Protein AF-A0A553RPX2-F1 (afdb_monomer_lite)

pLDDT: mean 70.59, std 18.38, range [33.59, 93.44]

Secondary structure (DSSP, 8-state):
-EEEEE-SSS--EEEEEEESSS--EEEEEETT--EEEEEGGGPEEETTTTEEEEEEE-SS-EEEEEETTEEEE--S-----SS-----TTSHHHHHHHHHHHHHHHHHHHHHHHHHHHHH--

Foldseek 3Di:
DDWDFDDDPDFTKIKDWFDDDQWWWKWFQAPVRDIDIDTRVVWDAPVPSRITMDMDTDPGHTQWMDTPNDIDGPDPDPPPPPDDDDDDPVCVVVVVVVVVVVVVVVVVVVVVVVVVVVVVVD

Organism: NCBI:txid2873325

Structure (mmCIF, N/CA/C/O backbone):
data_AF-A0A553RPX2-F1
#
_entry.id   AF-A0A553RPX2-F1
#
loop_
_atom_site.group_PDB
_atom_site.id
_atom_site.type_symbol
_atom_site.label_atom_id
_atom_site.label_alt_id
_atom_site.label_comp_id
_atom_site.label_asym_id
_atom_site.label_entity_id
_atom_site.label_seq_id
_atom_site.pdbx_PDB_ins_code
_atom_site.Cartn_x
_atom_site.Cartn_y
_atom_site.Cartn_z
_atom_site.occupancy
_atom_site.B_iso_or_equiv
_atom_site.auth_seq_id
_atom_site.auth_comp_id
_atom_site.auth_asym_id
_atom_site.auth_atom_id
_atom_site.pdbx_PDB_model_num
ATOM 1 N N . MET A 1 1 ? 5.121 -4.209 -4.440 1.00 52.94 1 MET A N 1
ATOM 2 C CA . MET A 1 1 ? 4.001 -3.729 -3.619 1.00 52.94 1 MET A CA 1
ATOM 3 C C . MET A 1 1 ? 4.352 -3.785 -2.142 1.00 52.94 1 MET A C 1
ATOM 5 O O . MET A 1 1 ? 4.683 -4.873 -1.678 1.00 52.94 1 MET A O 1
ATOM 9 N N . ILE A 1 2 ? 4.290 -2.646 -1.451 1.00 61.69 2 ILE A N 1
ATOM 10 C CA . ILE A 1 2 ? 4.466 -2.527 0.005 1.00 61.69 2 ILE A CA 1
ATOM 11 C C . ILE A 1 2 ? 3.114 -2.148 0.609 1.00 61.69 2 ILE A C 1
ATOM 13 O O . ILE A 1 2 ? 2.373 -1.366 0.010 1.00 61.69 2 ILE A O 1
ATOM 17 N N . MET A 1 3 ? 2.801 -2.736 1.761 1.00 54.16 3 MET A N 1
ATOM 18 C CA . MET A 1 3 ? 1.594 -2.472 2.533 1.00 54.16 3 MET A CA 1
ATOM 19 C C . MET A 1 3 ? 2.001 -2.135 3.962 1.00 54.16 3 MET A C 1
ATOM 21 O O . MET A 1 3 ? 2.806 -2.861 4.548 1.00 54.16 3 MET A O 1
ATOM 25 N N . SER A 1 4 ? 1.503 -1.025 4.500 1.00 60.47 4 SER A N 1
ATOM 26 C CA . SER A 1 4 ? 1.859 -0.594 5.856 1.00 60.47 4 SER A CA 1
ATOM 27 C C . SER A 1 4 ? 0.667 0.057 6.555 1.00 60.47 4 SER A C 1
ATOM 29 O O . SER A 1 4 ? 0.153 1.048 6.026 1.00 60.47 4 SER A O 1
ATOM 31 N N . PRO A 1 5 ? 0.234 -0.472 7.716 1.00 59.03 5 PRO A N 1
ATOM 32 C CA . PRO A 1 5 ? -0.595 0.270 8.651 1.00 59.03 5 PRO A CA 1
ATOM 33 C C . PRO A 1 5 ? 0.272 1.325 9.360 1.00 59.03 5 PRO A C 1
ATOM 35 O O . PRO A 1 5 ? 1.340 0.989 9.871 1.00 59.03 5 PRO A O 1
ATOM 38 N N . LEU A 1 6 ? -0.135 2.597 9.354 1.00 60.69 6 LEU A N 1
ATOM 39 C CA . LEU A 1 6 ? 0.552 3.658 10.104 1.00 60.69 6 LEU A CA 1
ATOM 40 C C . LEU A 1 6 ? -0.288 4.058 11.320 1.00 60.69 6 LEU A C 1
ATOM 42 O O . LEU A 1 6 ? -1.471 4.361 11.171 1.00 60.69 6 LEU A O 1
ATOM 46 N N . GLU A 1 7 ? 0.351 4.081 12.491 1.00 52.81 7 GLU A N 1
ATOM 47 C CA . GLU A 1 7 ? -0.230 4.523 13.763 1.00 52.81 7 GLU A CA 1
ATOM 48 C C . GLU A 1 7 ? 0.089 6.008 14.011 1.00 52.81 7 GLU A C 1
ATOM 50 O O . GLU A 1 7 ? 1.228 6.453 13.844 1.00 52.81 7 GLU A O 1
ATOM 55 N N . GLY A 1 8 ? -0.905 6.789 14.438 1.00 58.28 8 GLY A N 1
ATOM 56 C CA . GLY A 1 8 ? -0.751 8.197 14.816 1.00 58.28 8 GLY A CA 1
ATOM 57 C C . GLY A 1 8 ? -1.962 8.704 15.609 1.00 58.28 8 GLY A C 1
ATOM 58 O O . GLY A 1 8 ? -2.917 7.959 15.784 1.00 58.28 8 GLY A O 1
ATOM 59 N N . PRO A 1 9 ? -1.987 9.973 16.067 1.00 56.91 9 PRO A N 1
ATOM 60 C CA . PRO A 1 9 ? -3.151 10.564 16.751 1.00 56.91 9 PRO A CA 1
ATOM 61 C C . PRO A 1 9 ? -4.377 10.773 15.830 1.00 56.91 9 PRO A C 1
ATOM 63 O O . PRO A 1 9 ? -5.326 11.457 16.203 1.00 56.91 9 PRO A O 1
ATOM 66 N N . GLY A 1 10 ? -4.335 10.231 14.611 1.00 64.31 10 GLY A N 1
ATOM 67 C CA . GLY A 1 10 ? -5.401 10.250 13.617 1.00 64.31 10 GLY A CA 1
ATOM 68 C C . GLY A 1 10 ? -5.878 8.829 13.296 1.00 64.31 10 GLY A C 1
ATOM 69 O O . GLY A 1 10 ? -5.429 7.876 13.926 1.00 64.31 10 GLY A O 1
ATOM 70 N N . PRO A 1 11 ? -6.791 8.667 12.328 1.00 68.94 11 PRO A N 1
ATOM 71 C CA . PRO A 1 11 ? -7.280 7.349 11.942 1.00 68.94 11 PRO A CA 1
ATOM 72 C C . PRO A 1 11 ? -6.141 6.476 11.403 1.00 68.94 11 PRO A C 1
ATOM 74 O O . PRO A 1 11 ? -5.278 6.971 10.672 1.00 68.94 11 PRO A O 1
ATOM 77 N N . ASP A 1 12 ? -6.178 5.181 11.719 1.00 78.62 12 ASP A N 1
ATOM 78 C CA . ASP A 1 12 ? -5.268 4.199 11.132 1.00 78.62 12 ASP A CA 1
ATOM 79 C C . ASP A 1 12 ? -5.387 4.239 9.602 1.00 78.62 12 ASP A C 1
ATOM 81 O O . ASP A 1 12 ? -6.486 4.267 9.031 1.00 78.62 12 ASP A O 1
ATOM 85 N N . ILE A 1 13 ? -4.239 4.236 8.926 1.00 84.00 13 ILE A N 1
ATOM 86 C CA . ILE A 1 13 ? -4.170 4.267 7.461 1.00 84.00 13 ILE A CA 1
ATOM 87 C C . ILE A 1 13 ? -3.434 3.035 6.954 1.00 84.00 13 ILE A C 1
ATOM 89 O O . ILE A 1 13 ? -2.391 2.678 7.489 1.00 84.00 13 ILE A O 1
ATOM 93 N N . CYS A 1 14 ? -3.936 2.409 5.891 1.00 87.50 14 CYS A N 1
ATOM 94 C CA . CYS A 1 14 ? -3.190 1.411 5.135 1.00 87.50 14 CYS A CA 1
ATOM 95 C C . CYS A 1 14 ? -2.684 2.012 3.825 1.00 87.50 14 CYS A C 1
ATOM 97 O O . CYS A 1 14 ? -3.474 2.398 2.958 1.00 87.50 14 CYS A O 1
ATOM 99 N N . LEU A 1 15 ? -1.363 2.053 3.660 1.00 88.94 15 LEU A N 1
ATOM 100 C CA . LEU A 1 15 ? -0.723 2.499 2.428 1.00 88.94 15 LEU A CA 1
ATOM 101 C C . LEU A 1 15 ? -0.369 1.304 1.543 1.00 88.94 15 LEU A C 1
ATOM 103 O O . LEU A 1 15 ? 0.485 0.508 1.911 1.00 88.94 15 LEU A O 1
ATOM 107 N N . ALA A 1 16 ? -0.959 1.231 0.353 1.00 89.94 16 ALA A N 1
ATOM 108 C CA . ALA A 1 16 ? -0.524 0.365 -0.736 1.00 89.94 16 ALA A CA 1
ATOM 109 C C . ALA A 1 16 ? 0.357 1.158 -1.705 1.00 89.94 16 ALA A C 1
ATOM 111 O O . ALA A 1 16 ? -0.083 2.160 -2.265 1.00 89.94 16 ALA A O 1
ATOM 112 N N . SER A 1 17 ? 1.584 0.706 -1.956 1.00 90.19 17 SER A N 1
ATOM 113 C CA . SER A 1 17 ? 2.495 1.354 -2.910 1.00 90.19 17 SER A CA 1
ATOM 114 C C . SER A 1 17 ? 3.108 0.358 -3.883 1.00 90.19 17 SER A C 1
ATOM 116 O O . SER A 1 17 ? 3.306 -0.809 -3.547 1.00 90.19 17 SER A O 1
ATOM 118 N N . GLY A 1 18 ? 3.429 0.800 -5.100 1.00 88.31 18 GLY A N 1
ATOM 119 C CA . GLY A 1 18 ? 4.145 -0.023 -6.074 1.00 88.31 18 GLY A CA 1
ATOM 120 C C . GLY A 1 18 ? 3.302 -1.166 -6.642 1.00 88.31 18 GLY A C 1
ATOM 121 O O . GLY A 1 18 ? 3.819 -2.280 -6.780 1.00 88.31 18 GLY A O 1
ATOM 122 N N . PHE A 1 19 ? 2.010 -0.924 -6.889 1.00 89.12 19 PHE A N 1
ATOM 123 C CA . PHE A 1 19 ? 1.092 -1.888 -7.508 1.00 89.12 19 PHE A CA 1
ATOM 124 C C . PHE A 1 19 ? 0.694 -1.467 -8.931 1.00 89.12 19 PHE A C 1
ATOM 126 O O . PHE A 1 19 ? 0.769 -0.292 -9.298 1.00 89.12 19 PHE A O 1
ATOM 133 N N . PHE A 1 20 ? 0.304 -2.454 -9.738 1.00 90.31 20 PHE A N 1
ATOM 134 C CA . PHE A 1 20 ? -0.189 -2.326 -11.111 1.00 90.31 20 PHE A CA 1
ATOM 135 C C . PHE A 1 20 ? -1.039 -3.573 -11.436 1.00 90.31 20 PHE A C 1
ATOM 137 O O . PHE A 1 20 ? -0.678 -4.658 -10.961 1.00 90.31 20 PHE A O 1
ATOM 144 N N . PRO A 1 21 ? -2.143 -3.490 -12.209 1.00 90.88 21 PRO A N 1
ATOM 145 C CA . PRO A 1 21 ? -2.794 -2.297 -12.788 1.00 90.88 21 PRO A CA 1
ATOM 146 C C . PRO A 1 21 ? -3.466 -1.369 -11.751 1.00 90.88 21 PRO A C 1
ATOM 148 O O . PRO A 1 21 ? -3.456 -1.671 -10.560 1.00 90.88 21 PRO A O 1
ATOM 151 N N . ARG A 1 22 ? -4.005 -0.219 -12.203 1.00 90.75 22 ARG A N 1
ATOM 152 C CA . ARG A 1 22 ? -4.606 0.834 -11.349 1.00 90.75 22 ARG A CA 1
ATOM 153 C C . ARG A 1 22 ? -5.869 0.383 -10.622 1.00 90.75 22 ARG A C 1
ATOM 155 O O . ARG A 1 22 ? -6.064 0.754 -9.472 1.00 90.75 22 ARG A O 1
ATOM 162 N N . GLU A 1 23 ? -6.735 -0.346 -11.311 1.00 91.50 23 GLU A N 1
ATOM 163 C CA . GLU A 1 23 ? -8.063 -0.721 -10.825 1.00 91.50 23 GLU A CA 1
ATOM 164 C C . GLU A 1 23 ? -7.973 -2.035 -10.058 1.00 91.50 23 GLU A C 1
ATOM 166 O O . GLU A 1 23 ? -7.859 -3.111 -10.644 1.00 91.50 23 GLU A O 1
ATOM 171 N N . LYS A 1 24 ? -7.953 -1.924 -8.731 1.00 89.94 24 LYS A N 1
ATOM 172 C CA . LYS A 1 24 ? -7.871 -3.035 -7.791 1.00 89.94 24 LYS A CA 1
ATOM 173 C C . LYS A 1 24 ? -8.748 -2.764 -6.581 1.00 89.94 24 LYS A C 1
ATOM 175 O O . LYS A 1 24 ? -9.193 -1.642 -6.335 1.00 89.94 24 LYS A O 1
ATOM 180 N N . LEU A 1 25 ? -8.979 -3.824 -5.819 1.00 92.44 25 LEU A N 1
ATOM 181 C CA . LEU A 1 25 ? -9.729 -3.772 -4.577 1.00 9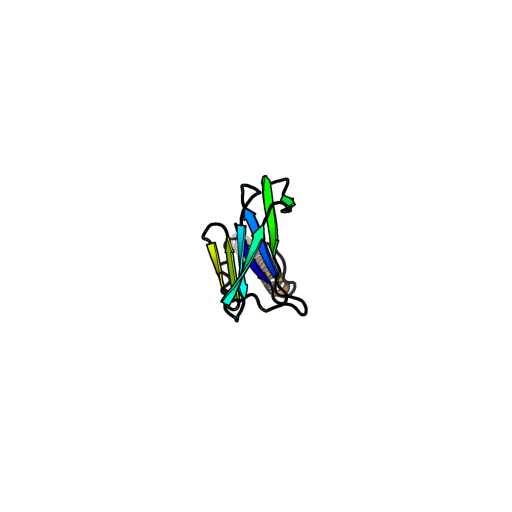2.44 25 LEU A CA 1
ATOM 182 C C . LEU A 1 25 ? -8.762 -3.900 -3.400 1.00 92.44 25 LEU A C 1
ATOM 184 O O . LEU A 1 25 ? -8.007 -4.866 -3.304 1.00 92.44 25 LEU A O 1
ATOM 188 N N . MET A 1 26 ?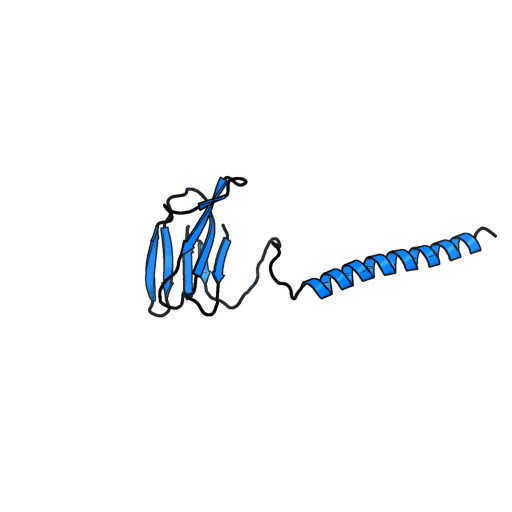 -8.803 -2.919 -2.504 1.00 90.19 26 MET A N 1
ATOM 189 C CA . MET A 1 26 ? -8.199 -2.995 -1.180 1.00 90.19 26 MET A CA 1
ATOM 190 C C . MET A 1 26 ? -9.265 -3.458 -0.192 1.00 90.19 26 MET A C 1
ATOM 192 O O . MET A 1 26 ? -10.354 -2.896 -0.149 1.00 90.19 26 MET A O 1
ATOM 196 N N . THR A 1 27 ? -8.955 -4.446 0.630 1.00 92.62 27 THR A N 1
ATOM 197 C CA . THR A 1 27 ? -9.785 -4.844 1.764 1.00 92.62 27 THR A CA 1
ATOM 198 C C . THR A 1 27 ? -9.124 -4.375 3.053 1.00 92.62 27 THR A C 1
ATOM 200 O O . THR A 1 27 ? -7.972 -4.701 3.309 1.00 92.62 27 THR A O 1
ATOM 203 N N . LEU A 1 28 ? -9.862 -3.651 3.886 1.00 89.38 28 LEU A N 1
ATOM 204 C CA . LEU A 1 28 ? -9.477 -3.339 5.259 1.00 89.38 28 LEU A CA 1
ATOM 205 C C . LEU A 1 28 ? -10.360 -4.140 6.210 1.00 89.38 28 LEU A C 1
ATOM 207 O O . LEU A 1 28 ? -11.578 -4.168 6.021 1.00 89.38 28 LEU A O 1
ATOM 211 N N . THR A 1 29 ? -9.766 -4.748 7.230 1.00 88.69 29 THR A N 1
ATOM 212 C CA . THR A 1 29 ? -10.501 -5.443 8.292 1.00 88.69 29 THR A CA 1
ATOM 213 C C . THR A 1 29 ? -10.231 -4.748 9.615 1.00 88.69 29 THR A C 1
ATOM 215 O O . THR A 1 29 ? -9.074 -4.616 10.026 1.00 88.69 29 THR A O 1
ATOM 218 N N . GLY A 1 30 ? -11.298 -4.277 10.258 1.00 83.75 30 GLY A N 1
ATOM 219 C CA . GLY A 1 30 ? -11.237 -3.704 11.600 1.00 83.75 30 GLY A CA 1
ATOM 220 C C . GLY A 1 30 ? -11.398 -4.746 12.707 1.00 83.75 30 GLY A C 1
ATOM 221 O O . GLY A 1 30 ? -11.661 -5.918 12.442 1.00 83.75 30 GLY A O 1
ATOM 222 N N . GLU A 1 31 ? -11.289 -4.296 13.958 1.00 73.81 31 GLU A N 1
ATOM 223 C CA . GLU A 1 31 ? -11.385 -5.138 15.162 1.00 73.81 31 GLU A CA 1
ATOM 224 C C . GLU A 1 31 ? -12.700 -5.917 15.280 1.00 73.81 31 GLU A C 1
ATOM 226 O O . GLU A 1 31 ? -12.705 -7.089 15.645 1.00 73.81 31 GLU A O 1
ATOM 231 N N . SER A 1 32 ? -13.819 -5.325 14.865 1.00 71.69 32 SER A N 1
ATOM 232 C CA . SER A 1 32 ? -15.136 -5.979 14.887 1.00 71.69 32 SER A CA 1
ATOM 233 C C . SER A 1 32 ? -15.379 -6.924 13.699 1.00 71.69 32 SER A C 1
ATOM 235 O O . SER A 1 32 ? -16.529 -7.150 13.331 1.00 71.69 32 SER A O 1
ATOM 237 N N . GLN A 1 33 ? -14.321 -7.396 13.025 1.00 70.00 33 GLN A N 1
ATOM 238 C CA . GLN A 1 33 ? -14.388 -8.113 11.739 1.00 70.00 33 GLN A CA 1
ATOM 239 C C . GLN A 1 33 ? -15.112 -7.329 10.629 1.00 70.00 33 GLN A C 1
ATOM 241 O O . GLN A 1 33 ? -15.553 -7.891 9.624 1.00 70.00 33 GLN A O 1
ATOM 246 N N . SER A 1 34 ? -15.233 -6.009 10.786 1.00 77.88 34 SER A N 1
ATOM 247 C CA . SER A 1 34 ? -15.855 -5.148 9.791 1.00 77.88 34 SER A CA 1
ATOM 248 C C . SER A 1 34 ? -14.941 -5.050 8.572 1.00 77.88 34 SER A C 1
ATOM 250 O O . SER A 1 34 ? -13.823 -4.534 8.636 1.00 77.88 34 SER A O 1
ATOM 252 N N . ARG A 1 35 ? -15.417 -5.587 7.444 1.00 85.31 35 ARG A N 1
ATOM 253 C CA . ARG A 1 35 ? -14.692 -5.589 6.173 1.00 85.31 35 ARG A CA 1
ATOM 254 C C . ARG A 1 35 ? -15.091 -4.371 5.348 1.00 85.31 35 ARG A C 1
ATOM 256 O O . ARG A 1 35 ? -16.243 -4.244 4.939 1.00 85.31 35 ARG A O 1
ATOM 263 N N . L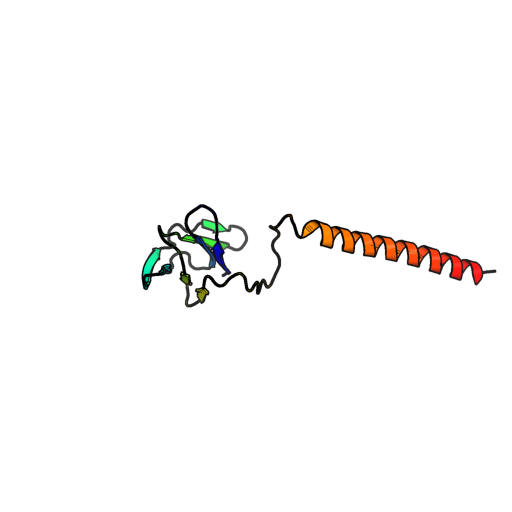YS A 1 36 ? -14.133 -3.494 5.055 1.00 89.12 36 LYS A N 1
ATOM 264 C CA . LYS A 1 36 ? -14.315 -2.352 4.155 1.00 89.12 36 LYS A CA 1
ATOM 265 C C . LYS A 1 36 ? -13.554 -2.594 2.861 1.00 89.12 36 LYS A C 1
ATOM 267 O O . LYS A 1 36 ? -12.333 -2.723 2.873 1.00 89.12 36 LYS A O 1
ATOM 272 N N . ILE A 1 37 ? -14.278 -2.640 1.748 1.00 90.25 37 ILE A N 1
ATOM 273 C CA . ILE A 1 37 ? -13.692 -2.776 0.414 1.00 90.25 37 ILE A CA 1
ATOM 274 C C . ILE A 1 37 ? -13.560 -1.375 -0.186 1.00 90.25 37 ILE A C 1
ATOM 276 O O . ILE A 1 37 ? -14.529 -0.619 -0.235 1.00 90.25 37 ILE A O 1
ATOM 280 N N . LEU A 1 38 ? -12.353 -1.022 -0.611 1.00 90.62 38 LEU A N 1
ATOM 281 C CA . LEU A 1 38 ? -12.012 0.255 -1.221 1.00 90.62 38 LEU A CA 1
ATOM 282 C C . LEU A 1 38 ? -11.509 0.027 -2.643 1.00 90.62 38 LEU A C 1
ATOM 284 O O . LEU A 1 38 ? -10.729 -0.886 -2.908 1.00 90.62 38 LEU A O 1
ATOM 288 N N . ASP A 1 39 ? -11.941 0.894 -3.546 1.00 92.19 39 ASP A N 1
ATOM 289 C CA . ASP A 1 39 ? -11.550 0.869 -4.947 1.00 92.19 39 ASP A CA 1
ATOM 290 C C . ASP A 1 39 ? -10.366 1.816 -5.191 1.00 92.19 39 ASP A C 1
ATOM 292 O O . ASP A 1 39 ? -10.388 2.991 -4.800 1.00 92.19 39 ASP A O 1
ATOM 296 N N . THR A 1 40 ? -9.325 1.309 -5.851 1.00 92.31 40 THR A N 1
ATOM 297 C CA . THR A 1 40 ? -8.097 2.057 -6.137 1.00 92.31 40 THR A CA 1
ATOM 298 C C . THR A 1 40 ? -8.140 2.858 -7.444 1.00 92.31 40 THR A C 1
ATOM 300 O O . THR A 1 40 ? -7.105 3.348 -7.892 1.00 92.31 40 THR A O 1
ATOM 303 N N . ARG A 1 41 ? -9.312 3.082 -8.054 1.00 92.00 41 ARG A N 1
ATOM 304 C CA . ARG A 1 41 ? -9.498 3.935 -9.246 1.00 92.00 41 ARG A CA 1
ATOM 305 C C . ARG A 1 41 ? -8.913 5.331 -9.089 1.00 92.00 41 ARG A C 1
ATOM 307 O O . ARG A 1 41 ? -8.424 5.882 -10.064 1.00 92.00 41 ARG A O 1
ATOM 314 N N . ASN A 1 42 ? -8.894 5.888 -7.879 1.00 91.81 42 ASN A N 1
ATOM 315 C CA . ASN A 1 42 ? -8.293 7.196 -7.594 1.00 91.81 42 ASN A CA 1
ATOM 316 C C . ASN A 1 42 ? -6.823 7.114 -7.153 1.00 91.81 42 ASN A C 1
ATOM 318 O O . ASN A 1 42 ? -6.276 8.096 -6.661 1.00 91.81 42 ASN A O 1
ATOM 322 N N . ALA A 1 43 ? -6.162 5.969 -7.340 1.00 92.12 43 ALA A N 1
ATOM 323 C CA . ALA A 1 43 ? -4.754 5.817 -7.009 1.00 92.12 43 ALA A CA 1
ATOM 324 C C . ALA A 1 43 ? -3.877 6.739 -7.855 1.00 92.12 43 ALA A C 1
ATOM 326 O O . ALA A 1 43 ? -4.096 6.927 -9.061 1.00 92.12 43 ALA A O 1
ATOM 327 N N . SER A 1 44 ? -2.863 7.282 -7.197 1.00 93.44 44 SER A N 1
ATOM 328 C CA . SER A 1 44 ? -1.934 8.237 -7.772 1.00 93.44 44 SER A CA 1
ATOM 329 C C . SER A 1 44 ? -0.792 7.518 -8.478 1.00 93.44 44 SER A C 1
ATOM 331 O O . SER A 1 44 ? -0.272 6.515 -7.991 1.00 93.44 44 SER A O 1
ATOM 333 N N . LEU A 1 45 ? -0.388 8.041 -9.636 1.00 93.38 45 LEU A N 1
ATOM 334 C CA . LEU A 1 45 ? 0.679 7.464 -10.448 1.00 93.38 45 LEU A CA 1
ATOM 335 C C . LEU A 1 45 ? 2.046 7.986 -10.002 1.00 93.38 45 LEU A C 1
ATOM 337 O O . LEU A 1 45 ? 2.324 9.186 -10.056 1.00 93.38 45 LEU A O 1
ATOM 341 N N . PHE A 1 46 ? 2.947 7.071 -9.673 1.00 90.69 46 PHE A N 1
ATOM 342 C CA . PHE A 1 46 ? 4.363 7.366 -9.561 1.00 90.69 46 PHE A CA 1
ATOM 343 C C . PHE A 1 46 ? 5.013 7.317 -10.952 1.00 90.69 46 PHE A C 1
ATOM 345 O O . PHE A 1 46 ? 5.242 6.253 -11.531 1.00 90.69 46 PHE A O 1
ATOM 352 N N . LYS A 1 47 ? 5.293 8.500 -11.516 1.00 90.94 47 LYS A N 1
ATOM 353 C CA . LYS A 1 47 ? 5.684 8.675 -12.930 1.00 90.94 47 LYS A CA 1
ATOM 354 C C . LYS A 1 47 ? 6.957 7.930 -13.340 1.00 90.94 47 LYS A C 1
ATOM 356 O O . LYS A 1 47 ? 7.048 7.548 -14.508 1.00 90.94 47 LYS A O 1
ATOM 361 N N . SER A 1 48 ? 7.904 7.768 -12.412 1.00 89.31 48 SER A N 1
ATOM 362 C CA . SER A 1 48 ? 9.214 7.158 -12.671 1.00 89.31 48 SER A CA 1
ATOM 363 C C . SER A 1 48 ? 9.107 5.638 -12.835 1.00 89.31 48 SER A C 1
ATOM 365 O O . SER A 1 48 ? 9.41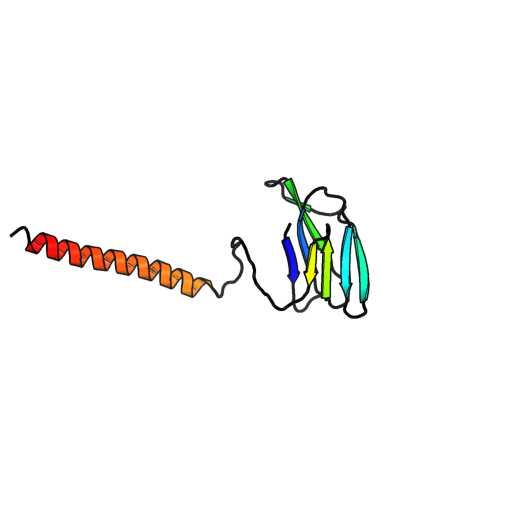7 5.126 -13.904 1.00 89.31 48 SER A O 1
ATOM 367 N N . SER A 1 49 ? 8.555 4.920 -11.847 1.00 89.38 49 SER A N 1
ATOM 368 C CA . SER A 1 49 ? 8.399 3.455 -11.932 1.00 89.38 49 SER A CA 1
ATOM 369 C C . SER A 1 49 ? 7.112 2.983 -12.620 1.00 89.38 49 SER A C 1
ATOM 371 O O . SER A 1 49 ? 6.910 1.781 -12.746 1.00 89.38 49 SER A O 1
ATOM 373 N N . LYS A 1 50 ? 6.236 3.901 -13.059 1.00 91.25 50 LYS A N 1
ATOM 374 C CA . LYS A 1 50 ? 4.923 3.597 -13.671 1.00 91.25 50 LYS A CA 1
ATOM 375 C C . LYS A 1 50 ? 4.016 2.729 -12.784 1.00 91.25 50 LYS A C 1
ATOM 377 O O . LYS A 1 50 ? 3.197 1.965 -13.282 1.00 91.25 50 LYS A O 1
ATOM 382 N N . THR A 1 51 ? 4.143 2.873 -11.467 1.00 93.31 51 THR A N 1
ATOM 383 C CA . THR A 1 51 ? 3.323 2.154 -10.480 1.00 93.31 51 THR A CA 1
ATOM 384 C C . THR A 1 51 ? 2.395 3.098 -9.730 1.00 93.31 51 THR A C 1
ATOM 386 O O . THR A 1 51 ? 2.600 4.313 -9.729 1.00 93.31 51 THR A O 1
ATOM 389 N N . TYR A 1 52 ? 1.369 2.548 -9.088 1.00 92.19 52 TYR A N 1
ATOM 390 C CA . TYR A 1 52 ? 0.372 3.315 -8.352 1.00 92.19 52 TYR A CA 1
ATOM 391 C C . TYR A 1 52 ? 0.591 3.250 -6.837 1.00 92.19 52 TYR A C 1
ATOM 393 O O . TYR A 1 52 ? 1.188 2.302 -6.314 1.00 92.19 52 TYR A O 1
ATOM 401 N N . TYR A 1 53 ? 0.101 4.274 -6.138 1.00 92.69 53 TYR A N 1
ATOM 402 C CA . TYR A 1 53 ? -0.017 4.300 -4.683 1.00 92.69 53 TYR A CA 1
ATOM 403 C C . TYR A 1 53 ? -1.418 4.740 -4.250 1.00 92.69 53 TYR A C 1
ATOM 405 O O . TYR A 1 53 ? -2.050 5.586 -4.888 1.00 92.69 53 TYR A O 1
ATOM 413 N N . TYR A 1 54 ? -1.911 4.139 -3.171 1.00 92.69 54 TYR A N 1
ATOM 414 C CA . TYR A 1 54 ? -3.255 4.343 -2.643 1.00 92.69 54 TYR A CA 1
ATOM 415 C C . TYR A 1 54 ? -3.246 4.233 -1.120 1.00 92.69 54 TYR A C 1
ATOM 417 O O . TYR A 1 54 ? -2.642 3.311 -0.572 1.00 92.69 54 TYR A O 1
ATOM 425 N N . ALA A 1 55 ? -3.922 5.162 -0.447 1.00 90.19 55 ALA A N 1
ATOM 426 C CA . ALA A 1 55 ? -4.082 5.160 1.001 1.00 90.19 55 ALA A CA 1
ATOM 427 C C . ALA A 1 55 ? -5.557 4.935 1.348 1.00 90.19 55 ALA A C 1
ATOM 429 O O . ALA A 1 55 ? -6.417 5.726 0.962 1.00 90.19 55 ALA A O 1
ATOM 430 N N . GLY A 1 56 ? -5.837 3.848 2.061 1.00 88.44 56 GLY A N 1
ATOM 431 C CA . GLY A 1 56 ? -7.161 3.529 2.581 1.00 88.44 56 GLY A CA 1
ATOM 432 C C . GLY A 1 56 ? -7.248 3.817 4.074 1.00 88.44 56 GLY A C 1
ATOM 433 O O . GLY A 1 56 ? -6.303 3.540 4.807 1.00 88.44 56 GLY A O 1
ATOM 434 N N . PHE A 1 57 ? -8.385 4.341 4.527 1.00 86.38 57 PHE A N 1
ATOM 435 C CA . PHE A 1 57 ? -8.649 4.581 5.946 1.00 86.38 57 PHE A CA 1
ATOM 436 C C . PHE A 1 57 ? -10.090 4.219 6.324 1.00 86.38 57 PHE A C 1
ATOM 438 O O . PHE A 1 57 ? -11.016 4.179 5.494 1.00 86.38 57 PHE A O 1
ATOM 445 N N . THR A 1 58 ? -10.287 3.950 7.609 1.00 82.75 58 THR A N 1
ATOM 446 C CA . THR A 1 58 ? -11.596 3.713 8.217 1.00 82.75 58 THR A CA 1
ATOM 447 C C . THR A 1 58 ? -11.705 4.492 9.528 1.00 82.75 58 THR A C 1
ATOM 449 O O . THR A 1 58 ? -10.711 5.011 10.020 1.00 82.75 58 THR A O 1
ATOM 452 N N . GLN A 1 59 ? -12.920 4.658 10.053 1.00 76.19 59 GLN A N 1
ATOM 453 C CA . GLN A 1 59 ? -13.147 5.411 11.297 1.00 76.19 59 GLN A CA 1
ATOM 454 C C . GLN A 1 59 ? -12.706 4.644 12.557 1.00 76.19 59 GLN A C 1
ATOM 456 O O . GLN A 1 59 ? -12.641 5.239 13.625 1.00 76.19 59 GLN A O 1
ATOM 461 N N . GLY A 1 60 ? -12.418 3.346 12.432 1.00 73.50 60 GLY A N 1
ATOM 462 C CA . GLY A 1 60 ? -11.925 2.493 13.514 1.00 73.50 60 GLY A CA 1
ATOM 463 C C . GLY A 1 60 ? -10.491 2.016 13.292 1.00 73.50 60 GLY A C 1
ATOM 464 O O . GLY A 1 60 ? -9.855 2.349 12.292 1.00 73.50 60 GLY A O 1
ATOM 465 N N . GLU A 1 61 ? -10.012 1.199 14.225 1.00 78.69 61 GLU A N 1
ATOM 466 C CA . GLU A 1 61 ? -8.687 0.588 14.162 1.00 78.69 61 GLU A CA 1
ATOM 467 C C . GLU A 1 61 ? -8.589 -0.397 12.987 1.00 78.69 61 GLU A C 1
ATOM 469 O O . GLU A 1 61 ? -9.490 -1.216 12.772 1.00 78.69 61 GLU A O 1
ATOM 474 N N . ILE A 1 62 ? -7.505 -0.319 12.209 1.00 82.62 62 ILE A N 1
ATOM 475 C CA . ILE A 1 62 ? -7.253 -1.249 11.102 1.00 82.62 62 ILE A CA 1
ATOM 476 C C . ILE A 1 62 ? -6.388 -2.383 11.633 1.00 82.62 62 ILE A C 1
ATOM 478 O O . ILE A 1 62 ? -5.197 -2.203 11.862 1.00 82.62 62 ILE A O 1
ATOM 482 N N . GLN A 1 63 ? -6.954 -3.581 11.756 1.00 84.44 63 GLN A N 1
ATOM 483 C CA . GLN A 1 63 ? -6.178 -4.755 12.146 1.00 84.44 63 GLN A CA 1
ATOM 484 C C . GLN A 1 63 ? -5.468 -5.393 10.966 1.00 84.44 63 GLN A C 1
ATOM 486 O O . GLN A 1 63 ? -4.315 -5.797 11.085 1.00 84.44 63 GLN A O 1
ATOM 491 N N . THR A 1 64 ? -6.148 -5.515 9.825 1.00 85.00 64 THR A N 1
ATOM 492 C CA . THR A 1 64 ? -5.547 -6.107 8.632 1.00 85.00 64 THR A CA 1
ATOM 493 C C . THR A 1 64 ? -5.855 -5.302 7.388 1.00 85.00 64 THR A C 1
ATOM 495 O O . THR A 1 64 ? -6.905 -4.672 7.250 1.00 85.00 64 THR A O 1
ATOM 498 N N . CYS A 1 65 ? -4.908 -5.333 6.465 1.00 87.94 65 CYS A N 1
ATOM 499 C CA . CYS A 1 65 ? -5.033 -4.745 5.153 1.00 87.94 65 CYS A CA 1
ATOM 500 C C . CYS A 1 65 ? -4.648 -5.787 4.115 1.00 87.94 65 CYS A C 1
ATOM 502 O O . CYS A 1 65 ? -3.568 -6.365 4.195 1.00 87.94 65 CYS A O 1
ATOM 504 N N . GLU A 1 66 ? -5.517 -6.014 3.140 1.00 90.44 66 GLU A N 1
ATOM 505 C CA . GLU A 1 66 ? -5.333 -7.002 2.086 1.00 90.44 66 GLU A CA 1
ATOM 506 C C . GLU A 1 66 ? -5.496 -6.370 0.702 1.00 90.44 66 GLU A C 1
ATOM 508 O O . GLU A 1 66 ? -6.430 -5.607 0.448 1.00 90.44 66 GLU A O 1
ATOM 513 N N . MET A 1 67 ? -4.584 -6.695 -0.210 1.00 87.81 67 MET A N 1
ATOM 514 C CA . MET A 1 67 ? -4.683 -6.349 -1.626 1.00 87.81 67 MET A CA 1
ATOM 515 C C . MET A 1 67 ? -3.865 -7.348 -2.447 1.00 87.81 67 MET A C 1
ATOM 517 O O . MET A 1 67 ? -2.749 -7.691 -2.066 1.00 87.81 67 MET A O 1
ATOM 521 N N . ASP A 1 68 ? -4.405 -7.812 -3.578 1.00 83.88 68 ASP A N 1
ATOM 522 C CA . ASP A 1 68 ? -3.754 -8.811 -4.448 1.00 83.88 68 ASP A CA 1
ATOM 523 C C . ASP A 1 68 ? -3.301 -10.087 -3.704 1.00 83.88 68 ASP A C 1
ATOM 525 O O . ASP A 1 68 ? -2.221 -10.621 -3.964 1.00 83.88 68 ASP A O 1
ATOM 529 N N . GLY A 1 69 ? -4.080 -10.550 -2.721 1.00 81.38 69 GLY A N 1
ATOM 530 C CA . GLY A 1 69 ? -3.724 -11.710 -1.893 1.00 81.38 69 GLY A CA 1
ATOM 531 C C . GLY A 1 69 ? -2.537 -11.477 -0.948 1.00 81.38 69 GLY A C 1
ATOM 532 O O . GLY A 1 69 ? -2.066 -12.417 -0.311 1.00 81.38 69 GLY A O 1
ATOM 533 N N . LYS A 1 70 ? -2.036 -10.239 -0.842 1.00 83.75 70 LYS A N 1
ATOM 534 C CA . LYS A 1 70 ? -1.069 -9.837 0.179 1.00 83.75 70 LYS A CA 1
ATOM 535 C C . LYS A 1 70 ? -1.816 -9.243 1.352 1.00 83.75 70 LYS A C 1
ATOM 537 O O . LYS A 1 70 ? -2.455 -8.207 1.202 1.00 83.75 70 LYS A O 1
ATOM 542 N N . THR A 1 71 ? -1.676 -9.873 2.508 1.00 86.00 71 THR A N 1
ATOM 543 C CA . THR A 1 71 ? -2.271 -9.410 3.759 1.00 86.00 71 THR A CA 1
ATOM 544 C C . THR A 1 71 ? -1.172 -8.911 4.683 1.00 86.00 71 THR A C 1
ATOM 546 O O . THR A 1 71 ? -0.168 -9.591 4.881 1.00 86.00 71 THR A O 1
ATOM 549 N N . GLN A 1 72 ? -1.359 -7.721 5.242 1.00 82.75 72 GLN A N 1
ATOM 550 C CA . GLN A 1 72 ? -0.548 -7.184 6.325 1.00 82.75 72 GLN A CA 1
ATOM 551 C C . GLN A 1 72 ? -1.416 -6.998 7.557 1.00 82.75 72 GLN A C 1
ATOM 553 O O . GLN A 1 72 ? -2.480 -6.385 7.487 1.00 82.75 72 GLN A O 1
ATOM 558 N N . THR A 1 73 ? -0.951 -7.532 8.675 1.00 80.69 73 THR A N 1
ATOM 559 C CA . THR A 1 73 ? -1.555 -7.358 9.992 1.00 80.69 73 THR A CA 1
ATOM 560 C C . THR A 1 73 ? -0.876 -6.197 10.712 1.00 80.69 73 THR A C 1
ATOM 562 O O . THR A 1 73 ? 0.316 -5.942 10.531 1.00 80.69 73 THR A O 1
ATOM 565 N N . LYS A 1 74 ? -1.626 -5.506 11.569 1.00 70.94 74 LYS A N 1
ATOM 566 C CA . LYS A 1 74 ? -1.124 -4.543 12.549 1.00 70.94 74 LYS A CA 1
ATOM 567 C C . LYS A 1 74 ? -0.392 -5.303 13.661 1.00 70.94 74 LYS A C 1
ATOM 569 O O . LYS A 1 74 ? -0.832 -5.368 14.799 1.00 70.94 74 LYS A O 1
ATOM 574 N N . ASN A 1 75 ? 0.719 -5.944 13.315 1.00 55.44 75 ASN A N 1
ATOM 575 C CA . ASN A 1 75 ? 1.689 -6.421 14.290 1.00 55.44 75 ASN A CA 1
ATOM 576 C C . ASN A 1 75 ? 2.727 -5.314 14.450 1.00 55.44 75 ASN A C 1
ATOM 578 O O . ASN A 1 75 ? 3.206 -4.789 13.444 1.00 55.44 75 ASN A O 1
ATOM 582 N N . LYS A 1 76 ? 3.055 -4.950 15.699 1.00 46.94 76 LYS A N 1
ATOM 583 C CA . LYS A 1 76 ? 4.142 -4.019 16.040 1.00 46.94 76 LYS A CA 1
ATOM 584 C C . LYS A 1 76 ? 5.383 -4.378 15.227 1.00 46.94 76 LYS A C 1
ATOM 586 O O . LYS A 1 76 ? 6.066 -5.327 15.578 1.00 46.94 76 LYS A O 1
ATOM 591 N N . MET A 1 77 ? 5.619 -3.636 14.149 1.00 40.97 77 MET A N 1
ATOM 592 C CA . MET A 1 77 ? 6.873 -3.519 13.413 1.00 40.97 77 MET A CA 1
ATOM 593 C C . MET A 1 77 ? 7.834 -4.714 13.588 1.00 40.97 77 MET A C 1
ATOM 595 O O . MET A 1 77 ? 8.893 -4.577 14.192 1.00 40.97 77 MET A O 1
ATOM 599 N N . GLU A 1 78 ? 7.512 -5.877 13.013 1.00 34.66 78 GLU A N 1
ATOM 600 C CA . GLU A 1 78 ? 8.577 -6.735 12.488 1.00 34.66 78 GLU A CA 1
ATOM 601 C C . GLU A 1 78 ? 8.947 -6.168 11.121 1.00 34.66 78 GLU A C 1
ATOM 603 O O . GLU A 1 78 ? 8.398 -6.495 10.068 1.00 34.66 78 GLU A O 1
ATOM 608 N N . GLU A 1 79 ? 9.860 -5.204 11.187 1.00 40.53 79 GLU A N 1
ATOM 609 C CA . GLU A 1 79 ? 10.541 -4.585 10.068 1.00 40.53 79 GLU A CA 1
ATOM 610 C C . GLU A 1 79 ? 11.335 -5.651 9.292 1.00 40.53 79 GLU A C 1
ATOM 612 O O . GLU A 1 79 ? 12.547 -5.775 9.437 1.00 40.53 79 GLU A O 1
ATOM 617 N N . LYS A 1 80 ? 10.688 -6.412 8.401 1.00 34.78 80 LYS A N 1
ATOM 618 C CA . LYS A 1 80 ? 11.401 -7.013 7.265 1.00 34.78 80 LYS A CA 1
ATOM 619 C C . LYS A 1 80 ? 11.451 -5.998 6.122 1.00 34.78 80 LYS A C 1
ATOM 621 O O . LYS A 1 80 ? 10.893 -6.209 5.046 1.00 34.78 80 LYS A O 1
ATOM 626 N N . VAL A 1 81 ? 12.114 -4.865 6.370 1.00 40.03 81 VAL A N 1
ATOM 627 C CA . VAL A 1 81 ? 12.473 -3.885 5.338 1.00 40.03 81 VAL A CA 1
ATOM 628 C C . VAL A 1 81 ? 13.639 -4.462 4.545 1.00 40.03 81 VAL A C 1
ATOM 630 O O . VAL A 1 81 ? 14.813 -4.295 4.863 1.00 40.03 81 VAL A O 1
ATOM 633 N N . THR A 1 82 ? 13.314 -5.183 3.476 1.00 36.84 82 THR A N 1
ATOM 634 C CA . THR A 1 82 ? 14.252 -5.316 2.366 1.00 36.84 82 THR A CA 1
ATOM 635 C C . THR A 1 82 ? 14.257 -3.982 1.620 1.00 36.84 82 THR A C 1
ATOM 637 O O . THR A 1 82 ? 13.333 -3.677 0.869 1.00 36.84 82 THR A O 1
ATOM 640 N N . ASN A 1 83 ? 15.342 -3.239 1.852 1.00 33.59 83 ASN A N 1
ATOM 641 C CA . ASN A 1 83 ? 15.800 -1.992 1.228 1.00 33.59 83 ASN A CA 1
ATOM 642 C C . ASN A 1 83 ? 15.358 -0.681 1.922 1.00 33.59 83 ASN A C 1
ATOM 644 O O . ASN A 1 83 ? 14.167 -0.374 1.963 1.00 33.59 83 ASN A O 1
ATOM 648 N N . PRO A 1 84 ? 16.320 0.114 2.440 1.00 34.56 84 PRO A N 1
ATOM 649 C CA . PRO A 1 84 ? 16.051 1.294 3.255 1.00 34.56 84 PRO A CA 1
ATOM 650 C C . PRO A 1 84 ? 15.617 2.483 2.388 1.00 34.56 84 PRO A C 1
ATOM 652 O O . PRO A 1 84 ? 16.318 2.865 1.452 1.00 34.56 84 PRO A O 1
ATOM 655 N N . LEU A 1 85 ? 14.493 3.116 2.739 1.00 35.91 85 LEU A N 1
ATOM 656 C CA . LEU A 1 85 ? 14.175 4.488 2.335 1.00 35.91 85 LEU A CA 1
ATOM 657 C C . LEU A 1 85 ? 14.059 5.354 3.604 1.00 35.91 85 LEU A C 1
ATOM 659 O O . LEU A 1 85 ? 13.506 4.895 4.605 1.00 35.91 85 LEU A O 1
ATOM 663 N N . PRO A 1 86 ? 14.634 6.568 3.607 1.00 42.75 86 PRO A N 1
ATOM 664 C CA . PRO A 1 86 ? 15.069 7.248 4.817 1.00 42.75 86 PRO A CA 1
ATOM 665 C C . PRO A 1 86 ? 13.911 8.021 5.444 1.00 42.75 86 PRO A C 1
ATOM 667 O O . PRO A 1 86 ? 13.266 8.835 4.788 1.00 42.75 86 PRO A O 1
ATOM 670 N N . GLY A 1 87 ? 13.661 7.798 6.730 1.00 39.06 87 GLY A N 1
ATOM 671 C CA . GLY A 1 87 ? 12.571 8.492 7.406 1.00 39.06 87 GLY A CA 1
ATOM 672 C C . GLY A 1 87 ? 12.446 8.168 8.882 1.00 39.06 87 GLY A C 1
ATOM 673 O O . GLY A 1 87 ? 11.364 7.811 9.313 1.00 39.06 87 GLY A O 1
ATOM 674 N N . ASN A 1 88 ? 13.533 8.277 9.654 1.00 41.53 88 ASN A N 1
ATOM 675 C CA . ASN A 1 88 ? 13.463 8.407 11.113 1.00 41.53 88 ASN A CA 1
ATOM 676 C C . ASN A 1 88 ? 14.693 9.187 11.628 1.00 41.53 88 ASN A C 1
ATOM 678 O O . ASN A 1 88 ? 15.816 8.686 11.532 1.00 41.53 88 ASN A O 1
ATOM 682 N N . PRO A 1 89 ? 14.534 10.401 12.196 1.00 44.66 89 PRO A N 1
ATOM 683 C CA . PRO A 1 89 ? 15.653 11.282 12.562 1.00 44.66 89 PRO A CA 1
ATOM 684 C C . PRO A 1 89 ? 16.484 10.797 13.766 1.00 44.66 89 PRO A C 1
ATOM 686 O O . PRO A 1 89 ? 17.468 11.435 14.129 1.00 44.66 89 PRO A O 1
ATOM 689 N N . LYS A 1 90 ? 16.135 9.656 14.377 1.00 46.03 90 LYS A N 1
ATOM 690 C CA . LYS A 1 90 ? 16.799 9.117 15.577 1.00 46.03 90 LYS A CA 1
ATOM 691 C C . LYS A 1 90 ? 17.866 8.046 15.294 1.00 46.03 90 LYS A C 1
ATOM 693 O O . LYS A 1 90 ? 18.667 7.752 16.173 1.00 46.03 90 LYS A O 1
ATOM 698 N N . ALA A 1 91 ? 17.936 7.517 14.068 1.00 47.47 91 ALA A N 1
ATOM 699 C CA . ALA A 1 91 ? 18.992 6.585 13.640 1.00 47.47 91 ALA A CA 1
ATOM 700 C C . ALA A 1 91 ? 20.250 7.296 13.087 1.00 47.47 91 ALA A C 1
ATOM 702 O O . ALA A 1 91 ? 21.291 6.671 12.874 1.00 47.47 91 ALA A O 1
ATOM 703 N N . ASN A 1 92 ? 20.170 8.613 12.862 1.00 55.09 92 ASN A N 1
ATOM 704 C CA . ASN A 1 92 ? 21.189 9.369 12.134 1.00 55.09 92 ASN A CA 1
ATOM 705 C C . ASN A 1 92 ? 22.491 9.578 12.929 1.00 55.09 92 ASN A C 1
ATOM 707 O O . ASN A 1 92 ? 23.562 9.694 12.341 1.00 55.09 92 ASN A O 1
ATOM 711 N N . THR A 1 93 ? 22.441 9.576 14.262 1.00 53.56 93 THR A N 1
ATOM 712 C CA . THR A 1 93 ? 23.638 9.827 15.081 1.00 53.56 93 THR A CA 1
ATOM 713 C C . THR A 1 93 ? 24.604 8.648 15.051 1.00 53.56 93 THR A C 1
ATOM 715 O O . THR A 1 93 ? 25.809 8.842 14.932 1.00 53.56 93 THR A O 1
ATOM 718 N N . ILE A 1 94 ? 24.084 7.418 15.103 1.00 57.59 94 ILE A N 1
ATOM 719 C CA . ILE A 1 94 ? 24.905 6.201 15.121 1.00 57.59 94 ILE A CA 1
ATOM 720 C C . ILE A 1 94 ? 25.543 5.968 13.744 1.00 57.59 94 ILE A C 1
ATOM 722 O O . ILE A 1 94 ? 26.728 5.655 13.662 1.00 57.59 94 ILE A O 1
ATOM 726 N N . SER A 1 95 ? 24.801 6.198 12.655 1.00 54.22 95 SER A N 1
ATOM 727 C CA . SER A 1 95 ? 25.341 6.066 11.295 1.00 54.22 95 SER A CA 1
ATOM 728 C C . SER A 1 95 ? 26.434 7.105 10.999 1.00 54.22 95 SER A C 1
ATOM 730 O O . SER A 1 95 ? 27.495 6.751 10.478 1.00 54.22 95 SER A O 1
ATOM 732 N N . LEU A 1 96 ? 26.244 8.365 11.417 1.00 57.03 96 LEU A N 1
ATOM 733 C CA . LEU A 1 96 ? 27.275 9.404 11.312 1.00 57.03 96 LEU A CA 1
ATOM 734 C C . LEU A 1 96 ? 28.498 9.102 12.192 1.00 57.03 96 LEU A C 1
ATOM 736 O O . LEU A 1 96 ? 29.625 9.290 11.738 1.00 57.03 96 LEU A O 1
ATOM 740 N N . LEU A 1 97 ? 28.300 8.570 13.405 1.00 58.84 97 LEU A N 1
ATOM 741 C CA . LEU A 1 97 ? 29.385 8.146 14.298 1.00 58.84 97 LEU A CA 1
ATOM 742 C C . LEU A 1 97 ? 30.221 7.012 13.696 1.00 58.84 97 LEU A C 1
ATOM 744 O O . LEU A 1 97 ? 31.445 7.109 13.687 1.00 58.84 97 LEU A O 1
ATOM 748 N N . PHE A 1 98 ? 29.598 5.965 13.145 1.00 60.59 98 PHE A N 1
ATOM 749 C CA . PHE A 1 98 ? 30.338 4.870 12.506 1.00 60.59 98 PHE A CA 1
ATOM 750 C C . PHE A 1 98 ? 31.031 5.307 11.213 1.00 60.59 98 PHE A C 1
ATOM 752 O O . PHE A 1 98 ? 32.157 4.878 10.948 1.00 60.59 98 PHE A O 1
ATOM 759 N N . THR A 1 99 ? 30.401 6.185 10.430 1.00 60.69 99 THR A N 1
ATOM 760 C CA . THR A 1 99 ? 31.025 6.750 9.225 1.00 60.69 99 THR A CA 1
ATOM 761 C C . THR A 1 99 ? 32.232 7.619 9.602 1.00 60.69 99 THR A C 1
ATOM 763 O O . THR A 1 99 ? 33.303 7.464 9.018 1.00 60.69 99 THR A O 1
ATOM 766 N N . GLY A 1 100 ? 32.118 8.453 10.643 1.00 59.09 100 GLY A N 1
ATOM 767 C CA . GLY A 1 100 ? 33.228 9.243 11.186 1.00 59.09 100 GLY A CA 1
ATOM 768 C C . GLY A 1 100 ? 34.348 8.390 11.795 1.00 59.09 100 GLY A C 1
ATOM 769 O O . GLY A 1 100 ? 35.527 8.651 11.551 1.00 59.09 100 GLY A O 1
ATOM 770 N N . LEU A 1 101 ? 34.002 7.319 12.515 1.00 58.53 101 LEU A N 1
ATOM 771 C CA . LEU A 1 101 ? 34.960 6.383 13.107 1.00 58.53 101 LEU A CA 1
ATOM 772 C C . LEU A 1 101 ? 35.787 5.656 12.037 1.00 58.53 101 LEU A C 1
ATOM 774 O O . LEU A 1 101 ? 36.998 5.523 12.197 1.00 58.53 101 LEU A O 1
ATOM 778 N N . ARG A 1 102 ? 35.181 5.237 10.916 1.00 60.00 102 ARG A N 1
ATOM 779 C CA . ARG A 1 102 ? 35.937 4.632 9.803 1.00 60.00 102 ARG A CA 1
ATOM 780 C C . ARG A 1 102 ? 36.933 5.607 9.173 1.00 60.00 102 ARG A C 1
ATOM 782 O O . ARG A 1 102 ? 38.039 5.195 8.833 1.00 60.00 102 ARG A O 1
ATOM 789 N N . VAL A 1 103 ? 36.582 6.890 9.062 1.00 59.44 103 VAL A N 1
ATOM 790 C CA . VAL A 1 103 ? 37.493 7.931 8.550 1.00 59.44 103 VAL A CA 1
ATOM 791 C C . VAL A 1 103 ? 38.648 8.197 9.526 1.00 59.44 103 VAL A C 1
ATOM 793 O O . VAL A 1 103 ? 39.786 8.363 9.088 1.00 59.44 103 VAL A O 1
ATOM 796 N N . LEU A 1 104 ? 38.391 8.189 10.840 1.00 58.72 104 LEU A N 1
ATOM 797 C CA . LEU A 1 104 ? 39.434 8.320 11.868 1.00 58.72 104 LEU A CA 1
ATOM 798 C C . LEU A 1 104 ? 40.381 7.116 11.882 1.00 58.72 104 LEU A C 1
ATOM 800 O O . LEU A 1 104 ? 41.595 7.303 11.864 1.00 58.72 104 LEU A O 1
ATOM 804 N N . LEU A 1 105 ? 39.849 5.892 11.830 1.00 57.53 105 LEU A N 1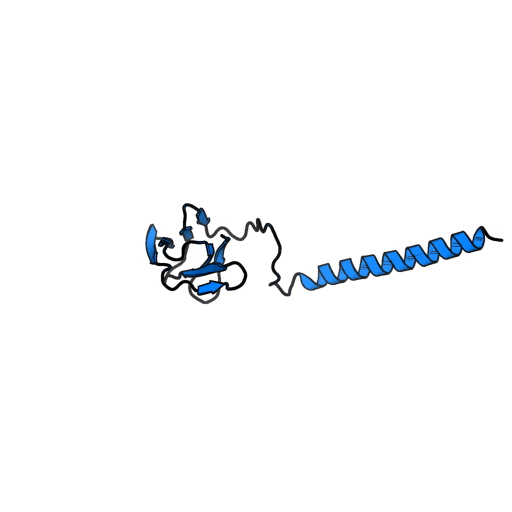
ATOM 805 C CA . LEU A 1 105 ? 40.664 4.676 11.763 1.00 57.53 105 LEU A CA 1
ATOM 806 C C . LEU A 1 105 ? 41.526 4.645 10.492 1.00 57.53 105 LEU A C 1
ATOM 808 O O . LEU A 1 105 ? 42.708 4.322 10.577 1.00 57.53 105 LEU A O 1
ATOM 812 N N . ALA A 1 106 ? 40.995 5.063 9.337 1.00 58.09 106 ALA A N 1
ATOM 813 C CA . ALA A 1 106 ? 41.776 5.162 8.103 1.00 58.09 106 ALA A CA 1
ATOM 814 C C . ALA A 1 106 ? 42.940 6.165 8.220 1.00 58.09 106 ALA A C 1
ATOM 816 O O . ALA A 1 106 ? 44.051 5.885 7.766 1.00 58.09 106 ALA A O 1
ATOM 817 N N . LYS A 1 107 ? 42.722 7.312 8.879 1.00 55.69 107 LYS A N 1
ATOM 818 C CA . LYS A 1 107 ? 43.779 8.307 9.121 1.00 55.69 107 LYS A CA 1
ATOM 819 C C . LYS A 1 107 ? 44.823 7.824 10.134 1.00 55.69 107 LYS A C 1
ATOM 821 O O . LYS A 1 107 ? 46.012 8.029 9.909 1.00 55.69 107 LYS A O 1
ATOM 826 N N . CYS A 1 108 ? 44.417 7.143 11.205 1.00 57.91 108 CYS A N 1
ATOM 827 C CA . CYS A 1 108 ? 45.344 6.602 12.204 1.00 57.91 108 CYS A CA 1
ATOM 828 C C . CYS A 1 108 ? 46.187 5.435 11.661 1.00 57.91 108 CYS A C 1
ATOM 830 O O . CYS A 1 108 ? 47.383 5.368 11.942 1.00 57.91 108 CYS A O 1
ATOM 832 N N . VAL A 1 109 ? 45.606 4.551 10.839 1.00 59.34 109 VAL A N 1
ATOM 833 C CA . VAL A 1 109 ? 46.362 3.484 10.159 1.00 59.34 109 VAL A CA 1
ATOM 834 C C . VAL A 1 109 ? 47.356 4.084 9.164 1.00 59.34 109 VAL A C 1
ATOM 836 O O . VAL A 1 109 ? 48.508 3.661 9.136 1.00 59.34 109 VAL A O 1
ATOM 839 N N . GLY A 1 110 ? 46.964 5.119 8.414 1.00 59.38 110 GLY A N 1
ATOM 840 C CA . GLY A 1 110 ? 47.863 5.807 7.485 1.00 59.38 110 GLY A CA 1
ATOM 841 C C . GLY A 1 110 ? 49.101 6.405 8.162 1.00 59.38 110 GLY A C 1
ATOM 842 O O . GLY A 1 110 ? 50.208 6.240 7.658 1.00 59.38 110 GLY A O 1
ATOM 843 N N . VAL A 1 111 ? 48.944 7.042 9.328 1.00 59.28 111 VAL A N 1
ATOM 844 C CA . VAL A 1 111 ? 50.075 7.636 10.067 1.00 59.28 111 VAL A CA 1
ATOM 845 C C . VAL A 1 111 ? 50.989 6.563 10.675 1.00 59.28 111 VAL A C 1
ATOM 847 O O . VAL A 1 111 ? 52.208 6.685 10.568 1.00 59.28 111 VAL A O 1
ATOM 850 N N . ASN A 1 112 ? 50.434 5.485 11.244 1.00 57.94 112 ASN A N 1
ATOM 851 C CA . ASN A 1 112 ? 51.234 4.386 11.802 1.00 57.94 112 ASN A CA 1
ATOM 852 C C . ASN A 1 112 ? 51.999 3.608 10.715 1.00 57.94 112 ASN A C 1
ATOM 854 O O . ASN A 1 112 ? 53.174 3.287 10.895 1.00 57.94 112 ASN A O 1
ATOM 858 N N . VAL A 1 113 ? 51.381 3.354 9.557 1.00 61.34 113 VAL A N 1
ATOM 859 C CA . VAL A 1 113 ? 52.050 2.713 8.410 1.00 61.34 113 VAL A CA 1
ATOM 860 C C . VAL A 1 113 ? 53.126 3.628 7.822 1.00 61.34 113 VAL A C 1
ATOM 862 O O . VAL A 1 113 ? 54.232 3.163 7.566 1.00 61.34 113 VAL A O 1
ATOM 865 N N . LEU A 1 114 ? 52.862 4.931 7.672 1.00 58.84 114 LEU A N 1
ATOM 866 C CA . LEU A 1 114 ? 53.854 5.884 7.163 1.00 58.84 114 LEU A CA 1
ATOM 867 C C . LEU A 1 114 ? 55.078 6.001 8.085 1.00 58.84 114 LEU A C 1
ATOM 869 O O . LEU A 1 114 ? 56.203 6.062 7.592 1.00 58.84 114 LEU A O 1
ATOM 873 N N . LEU A 1 115 ? 54.877 5.994 9.408 1.00 59.72 115 LEU A N 1
ATOM 874 C CA . LEU A 1 115 ? 55.972 5.972 10.384 1.00 59.72 115 LEU A CA 1
ATOM 875 C C . LEU A 1 115 ? 56.776 4.669 10.318 1.00 59.72 115 LEU A C 1
ATOM 877 O O . LEU A 1 115 ? 58.001 4.712 10.389 1.00 59.72 115 LEU A O 1
ATOM 881 N N . THR A 1 116 ? 56.110 3.531 10.111 1.00 60.22 116 THR A N 1
ATOM 882 C CA . THR A 1 116 ? 56.783 2.227 9.995 1.00 60.22 116 THR A CA 1
ATOM 883 C C . THR A 1 116 ? 57.591 2.132 8.698 1.00 60.22 116 THR A C 1
ATOM 885 O O . THR A 1 116 ? 58.725 1.667 8.714 1.00 60.22 116 THR A O 1
ATOM 888 N N . VAL A 1 117 ? 57.063 2.643 7.580 1.00 61.41 117 VAL A N 1
ATOM 889 C CA . VAL A 1 117 ? 57.785 2.696 6.298 1.00 61.41 117 VAL A CA 1
ATOM 890 C C . VAL A 1 117 ? 58.974 3.656 6.370 1.00 61.41 117 VAL A C 1
ATOM 892 O O . VAL A 1 117 ? 60.050 3.302 5.904 1.00 61.41 117 VAL A O 1
ATOM 895 N N . LYS A 1 118 ? 58.834 4.836 6.994 1.00 55.78 118 LYS A N 1
ATOM 896 C CA . LYS A 1 118 ? 59.975 5.745 7.206 1.00 55.78 118 LYS A CA 1
ATOM 897 C C . LYS A 1 118 ? 61.067 5.139 8.094 1.00 55.78 118 LYS A C 1
ATOM 899 O O . LYS A 1 118 ? 62.231 5.433 7.862 1.00 55.78 118 LYS A O 1
ATOM 904 N N . ALA A 1 119 ? 60.709 4.316 9.080 1.00 57.31 119 ALA A N 1
ATOM 905 C CA . ALA A 1 119 ? 61.672 3.629 9.942 1.00 57.31 119 ALA A CA 1
ATOM 906 C C . ALA A 1 119 ? 62.412 2.475 9.237 1.00 57.31 119 ALA A C 1
ATOM 908 O O . ALA A 1 119 ? 63.498 2.108 9.664 1.00 57.31 119 ALA A O 1
ATOM 909 N N . LEU A 1 120 ? 61.835 1.918 8.168 1.00 57.41 120 LEU A N 1
ATOM 910 C CA . LEU A 1 120 ? 62.423 0.849 7.348 1.00 57.41 120 LEU A CA 1
ATOM 911 C C . LEU A 1 120 ? 63.261 1.367 6.167 1.00 57.41 120 LEU A C 1
ATOM 913 O O . LEU A 1 120 ? 63.938 0.579 5.514 1.00 57.41 120 LEU A O 1
ATOM 917 N N . LEU A 1 121 ? 63.176 2.666 5.865 1.00 57.06 121 LEU A N 1
ATOM 918 C CA . LEU A 1 121 ? 63.880 3.336 4.762 1.00 57.06 121 LEU A CA 1
ATOM 919 C C . LEU A 1 121 ? 65.085 4.169 5.254 1.00 57.06 121 LEU A C 1
ATOM 921 O O . LEU A 1 121 ? 65.587 5.017 4.516 1.00 57.06 121 LEU A O 1
ATOM 925 N N . VAL A 1 122 ? 65.514 3.926 6.498 1.00 49.06 122 VAL A N 1
ATOM 926 C CA . VAL A 1 122 ? 66.804 4.327 7.088 1.00 49.06 122 VAL A CA 1
ATOM 927 C C . VAL A 1 122 ? 67.708 3.106 7.151 1.00 49.06 122 VAL A C 1
ATOM 929 O O . VAL A 1 122 ? 67.201 2.039 7.561 1.00 49.06 122 VAL A O 1
#

Sequence (122 aa):
MIMSPLEGPGPDICLASGFFPREKLMTLTGESQSRKILDTRNASLFKSSKTYYYAGFTQG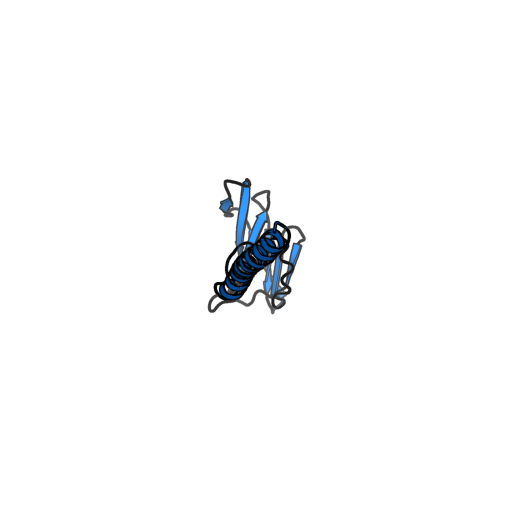EIQTCEMDGKTQTKNKMEEKVTNPLPGNPKANTISLLFTGLRVLLAKCVGVNVLLTVKALLV

Radius of gyration: 24.11 Å; chains: 1; bounding box: 83×23×30 Å